Protein AF-A0A1B1TAD5-F1 (afdb_monomer_lite)

Sequence (100 aa):
MPHQKRNHNGRRRVKSNDKLQARKPVRPVTLSCGCLPENVPRRNAVIAESISKSVPSYEWCNITGAWIPGISKNIKMKFGRCMHHFNRDNLISDKEKAEA

Foldseek 3Di:
DDDDDDDPDPPDDDDPPPPPPCPPPPPQPQQPLRDRPVCLVVVVVVLVVVQVPDDFDWDQDPVVRDTDTHGDPVSCVVCVSSCVSVDCPVVVVVVVVVVD

Structure (mmCIF, N/CA/C/O backbone):
data_AF-A0A1B1TAD5-F1
#
_entry.id   AF-A0A1B1TAD5-F1
#
loop_
_atom_site.group_PDB
_atom_site.id
_atom_site.type_symbol
_atom_site.label_atom_id
_atom_site.label_alt_id
_atom_site.label_comp_id
_atom_site.label_asym_id
_atom_site.label_entity_id
_atom_site.label_seq_id
_atom_site.pdbx_PDB_ins_code
_atom_site.Cartn_x
_atom_site.Cartn_y
_atom_site.Cartn_z
_atom_site.occupancy
_atom_site.B_iso_or_equiv
_atom_site.auth_seq_id
_atom_site.auth_comp_id
_atom_site.auth_asym_id
_atom_site.auth_atom_id
_atom_site.pdbx_PDB_model_num
ATOM 1 N N . MET A 1 1 ? 48.730 49.628 -17.958 1.00 43.16 1 MET A N 1
ATOM 2 C CA . MET A 1 1 ? 48.315 48.431 -17.192 1.00 43.16 1 MET A CA 1
ATOM 3 C C . MET A 1 1 ? 46.938 47.986 -17.681 1.00 43.16 1 MET A C 1
ATOM 5 O O . MET A 1 1 ? 45.957 48.614 -17.302 1.00 43.16 1 MET A O 1
ATOM 9 N N . PRO A 1 2 ? 46.829 47.000 -18.587 1.00 46.12 2 PRO A N 1
ATOM 10 C CA . PRO A 1 2 ? 45.532 46.572 -19.099 1.00 46.12 2 PRO A CA 1
ATOM 11 C C . PRO A 1 2 ? 44.876 45.589 -18.119 1.00 46.12 2 PRO A C 1
ATOM 13 O O . PRO A 1 2 ? 45.393 44.507 -17.851 1.00 46.12 2 PRO A O 1
ATOM 16 N N . HIS A 1 3 ? 43.729 45.982 -17.570 1.00 52.41 3 HIS A N 1
ATOM 17 C CA . HIS A 1 3 ? 42.927 45.164 -16.665 1.00 52.41 3 HIS A CA 1
ATOM 18 C C . HIS A 1 3 ? 42.238 44.043 -17.465 1.00 52.41 3 HIS A C 1
ATOM 20 O O . HIS A 1 3 ? 41.261 44.285 -18.176 1.00 52.41 3 HIS A O 1
ATOM 26 N N . GLN A 1 4 ? 42.737 42.806 -17.385 1.00 55.06 4 GLN A N 1
ATOM 27 C CA . GLN A 1 4 ? 42.081 41.657 -18.017 1.00 55.06 4 GLN A CA 1
ATOM 28 C C . GLN A 1 4 ? 40.749 41.355 -17.313 1.00 55.06 4 GLN A C 1
ATOM 30 O O . GLN A 1 4 ? 40.715 40.954 -16.150 1.00 55.06 4 GLN A O 1
ATOM 35 N N . LYS A 1 5 ? 39.630 41.525 -18.028 1.00 60.88 5 LYS A N 1
ATOM 36 C CA . LYS A 1 5 ? 38.332 40.982 -17.609 1.00 60.88 5 LYS A CA 1
ATOM 37 C C . LYS A 1 5 ? 38.360 39.463 -17.777 1.00 60.88 5 LYS A C 1
ATOM 39 O O . LYS A 1 5 ? 38.530 38.966 -18.888 1.00 60.88 5 LYS A O 1
ATOM 44 N N . ARG A 1 6 ? 38.143 38.727 -16.684 1.00 61.72 6 ARG A N 1
ATOM 45 C CA . ARG A 1 6 ? 37.841 37.294 -16.747 1.00 61.72 6 ARG A CA 1
ATOM 46 C C . ARG A 1 6 ? 36.471 37.097 -17.393 1.00 61.72 6 ARG A C 1
ATOM 48 O O . ARG A 1 6 ? 35.465 37.666 -16.980 1.00 61.72 6 ARG A O 1
ATOM 55 N N . ASN A 1 7 ? 36.460 36.270 -18.418 1.00 53.03 7 ASN A N 1
ATOM 56 C CA . ASN A 1 7 ? 35.298 35.738 -19.102 1.00 53.03 7 ASN A CA 1
ATOM 57 C C . ASN A 1 7 ? 34.515 34.802 -18.165 1.00 53.03 7 ASN A C 1
ATOM 59 O O . ASN A 1 7 ? 34.779 33.605 -18.080 1.00 53.03 7 ASN A O 1
ATOM 63 N N . HIS A 1 8 ? 33.503 35.349 -17.489 1.00 56.25 8 HIS A N 1
ATOM 64 C CA . HIS A 1 8 ? 32.408 34.561 -16.927 1.00 56.25 8 HIS A CA 1
ATOM 65 C C . HIS A 1 8 ? 31.575 33.988 -18.075 1.00 56.25 8 HIS A C 1
ATOM 67 O O . HIS A 1 8 ? 30.674 34.645 -18.583 1.00 56.25 8 HIS A O 1
ATOM 73 N N . ASN A 1 9 ? 31.962 32.803 -18.548 1.00 52.38 9 ASN A N 1
ATOM 74 C CA . ASN A 1 9 ? 31.087 31.730 -19.027 1.00 52.38 9 ASN A CA 1
ATOM 75 C C . ASN A 1 9 ? 31.957 30.665 -19.695 1.00 52.38 9 ASN A C 1
ATOM 77 O O . ASN A 1 9 ? 32.330 30.779 -20.863 1.00 52.38 9 ASN A O 1
ATOM 81 N N . GLY A 1 10 ? 32.240 29.589 -18.958 1.00 52.84 10 GLY A N 1
ATOM 82 C CA . GLY A 1 10 ? 32.840 28.356 -19.473 1.00 52.84 10 GLY A CA 1
ATOM 83 C C . GLY A 1 10 ? 31.892 27.573 -20.388 1.00 52.84 10 GLY A C 1
ATOM 84 O O . GLY A 1 10 ? 31.686 26.378 -20.198 1.00 52.84 10 GLY A O 1
ATOM 85 N N . ARG A 1 11 ? 31.290 28.231 -21.385 1.00 51.06 11 ARG A N 1
ATOM 86 C CA . ARG A 1 11 ? 30.487 27.574 -22.417 1.00 51.06 11 ARG A CA 1
ATOM 87 C C . ARG A 1 11 ? 31.449 27.092 -23.498 1.00 51.06 11 ARG A C 1
ATOM 89 O O . ARG A 1 11 ? 31.913 27.879 -24.319 1.00 51.06 11 ARG A O 1
ATOM 96 N N . ARG A 1 12 ? 31.799 25.801 -23.440 1.00 52.72 12 ARG A N 1
ATOM 97 C CA . ARG A 1 12 ? 32.588 25.086 -24.459 1.00 52.72 12 ARG A CA 1
ATOM 98 C C . ARG A 1 12 ? 32.192 25.559 -25.866 1.00 52.72 12 ARG A C 1
ATOM 100 O O . ARG A 1 12 ? 31.022 25.466 -26.237 1.00 52.72 12 ARG A O 1
ATOM 107 N N . ARG A 1 13 ? 33.160 26.059 -26.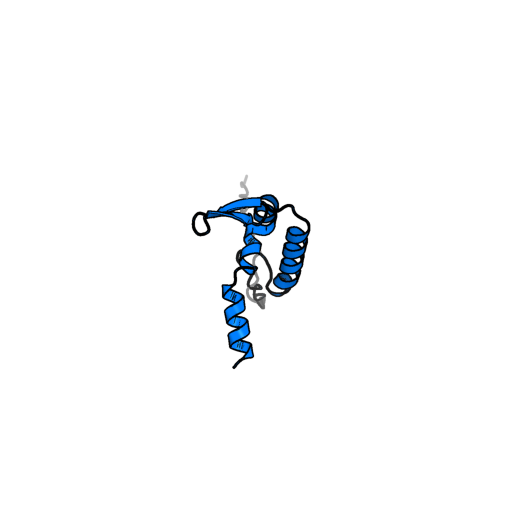643 1.00 53.69 13 ARG A N 1
ATOM 108 C CA . ARG A 1 13 ? 32.986 26.339 -28.075 1.00 53.69 13 ARG A CA 1
ATOM 109 C C . ARG A 1 13 ? 32.888 25.001 -28.807 1.00 53.69 13 ARG A C 1
ATOM 111 O O . ARG A 1 13 ? 33.895 24.317 -28.958 1.00 53.69 13 ARG A O 1
ATOM 118 N N . VAL A 1 14 ? 31.690 24.622 -29.236 1.00 50.28 14 VAL A N 1
ATOM 119 C CA . VAL A 1 14 ? 31.497 23.502 -30.167 1.00 50.28 14 VAL A CA 1
ATOM 120 C C . VAL A 1 14 ? 31.968 23.977 -31.547 1.00 50.28 14 VAL A C 1
ATOM 122 O O . VAL A 1 14 ? 31.530 25.028 -32.015 1.00 50.28 14 VAL A O 1
ATOM 125 N N . LYS A 1 15 ? 32.916 23.265 -32.170 1.00 54.56 15 LYS A N 1
ATOM 126 C CA . LYS A 1 15 ? 33.411 23.572 -33.525 1.00 54.56 15 LYS A CA 1
ATOM 127 C C . LYS A 1 15 ? 32.313 23.280 -34.554 1.00 54.56 15 LYS A C 1
ATOM 129 O O . LYS A 1 15 ? 31.604 22.289 -34.434 1.00 54.56 15 LYS A O 1
ATOM 134 N N . SER A 1 16 ? 32.243 24.097 -35.607 1.00 49.28 16 SER A N 1
ATOM 135 C CA . SER A 1 16 ? 31.226 24.076 -36.680 1.00 49.28 16 SER A CA 1
ATOM 136 C C . SER A 1 16 ? 31.155 22.790 -37.533 1.00 49.28 16 SER A C 1
ATOM 138 O O . SER A 1 16 ? 30.459 22.778 -38.540 1.00 49.28 16 SER A O 1
ATOM 140 N N . ASN A 1 17 ? 31.859 21.719 -37.162 1.00 51.38 17 ASN A N 1
ATOM 141 C CA . ASN A 1 17 ? 31.834 20.426 -37.856 1.00 51.38 17 ASN A CA 1
ATOM 142 C C . ASN A 1 17 ? 31.738 19.226 -36.905 1.00 51.38 17 ASN A C 1
ATOM 144 O O . ASN A 1 17 ? 31.886 18.081 -37.331 1.00 51.38 17 ASN A O 1
ATOM 148 N N . ASP A 1 18 ? 31.488 19.472 -35.619 1.00 46.72 18 ASP A N 1
ATOM 149 C CA . ASP A 1 18 ? 31.242 18.397 -34.673 1.00 46.72 18 ASP A CA 1
ATOM 150 C C . ASP A 1 18 ? 29.833 17.858 -34.945 1.00 46.72 18 ASP A C 1
ATOM 152 O O . ASP A 1 18 ? 28.828 18.493 -34.610 1.00 46.72 18 ASP A O 1
ATOM 156 N N . LYS A 1 19 ? 29.746 16.715 -35.638 1.00 53.03 19 LYS A N 1
ATOM 157 C CA . LYS A 1 19 ? 28.494 15.975 -35.818 1.00 53.03 19 LYS A CA 1
ATOM 158 C C . LYS A 1 19 ? 28.066 15.466 -34.445 1.00 53.03 19 LYS A C 1
ATOM 160 O O . LYS A 1 19 ? 28.295 14.309 -34.101 1.00 53.03 19 LYS A O 1
ATOM 165 N N . LEU A 1 20 ? 27.434 16.338 -33.661 1.00 52.16 20 LEU A N 1
ATOM 166 C CA . LEU A 1 20 ? 26.686 15.975 -32.470 1.00 52.16 20 LEU A CA 1
ATOM 167 C C . LEU A 1 20 ? 25.544 15.070 -32.931 1.00 52.16 20 LEU A C 1
ATOM 169 O O . LEU A 1 20 ? 24.442 15.530 -33.227 1.00 52.16 20 LEU A O 1
ATOM 173 N N . GLN A 1 21 ? 25.810 13.766 -33.016 1.00 53.16 21 GLN A N 1
ATOM 174 C CA . GLN A 1 21 ? 24.762 12.763 -33.052 1.00 53.16 21 GLN A CA 1
ATOM 175 C C . GLN A 1 21 ? 24.050 12.819 -31.703 1.00 53.16 21 GLN A C 1
ATOM 177 O O . GLN A 1 21 ? 24.335 12.059 -30.782 1.00 53.16 21 GLN A O 1
ATOM 182 N N . ALA A 1 22 ? 23.116 13.755 -31.573 1.00 51.91 22 ALA A N 1
ATOM 183 C CA . ALA A 1 22 ? 22.163 13.771 -30.488 1.00 51.91 22 ALA A CA 1
ATOM 184 C C . ALA A 1 22 ? 21.155 12.643 -30.733 1.00 51.91 22 ALA A C 1
ATOM 186 O O . ALA A 1 22 ? 19.996 12.884 -31.064 1.00 51.91 22 ALA A O 1
ATOM 187 N N . ARG A 1 23 ? 21.580 11.389 -30.534 1.00 55.84 23 ARG A N 1
ATOM 188 C CA . ARG A 1 23 ? 20.637 10.355 -30.115 1.00 55.84 23 ARG A CA 1
ATOM 189 C C . ARG A 1 23 ? 20.224 10.754 -28.708 1.00 55.84 23 ARG A C 1
ATOM 191 O O . ARG A 1 23 ? 20.884 10.404 -27.736 1.00 55.84 23 ARG A O 1
ATOM 198 N N . LYS A 1 24 ? 19.192 11.597 -28.609 1.00 52.31 24 LYS A N 1
ATOM 199 C CA . LYS A 1 24 ? 18.530 11.869 -27.335 1.00 52.31 24 LYS A CA 1
ATOM 200 C C . LYS A 1 24 ? 18.203 10.488 -26.756 1.00 52.31 24 LYS A C 1
ATOM 202 O O . LYS A 1 24 ? 17.479 9.755 -27.432 1.00 52.31 24 LYS A O 1
ATOM 207 N N . PRO A 1 25 ? 18.733 10.086 -25.586 1.00 50.12 25 PRO A N 1
ATOM 208 C CA . PRO A 1 25 ? 18.198 8.905 -24.941 1.00 50.12 25 PRO A CA 1
ATOM 209 C C . PRO A 1 25 ? 16.717 9.206 -24.740 1.00 50.12 25 PRO A C 1
ATOM 211 O O . PRO A 1 25 ? 16.372 10.252 -24.178 1.00 50.12 25 PRO A O 1
ATOM 214 N N . VAL A 1 26 ? 15.856 8.353 -25.298 1.00 57.97 26 VAL A N 1
ATOM 215 C CA . VAL A 1 26 ? 14.428 8.352 -24.990 1.00 57.97 26 VAL A CA 1
ATOM 216 C C . VAL A 1 26 ? 14.385 8.260 -23.476 1.00 57.97 26 VAL A C 1
ATOM 218 O O . VAL A 1 26 ? 14.753 7.232 -22.912 1.00 57.97 26 VAL A O 1
ATOM 221 N N . ARG A 1 27 ? 14.113 9.386 -22.805 1.00 53.88 27 ARG A N 1
ATOM 222 C CA . ARG A 1 27 ? 14.072 9.398 -21.347 1.00 53.88 27 ARG A CA 1
ATOM 223 C C . ARG A 1 27 ? 13.013 8.367 -20.992 1.00 53.88 27 ARG A C 1
ATOM 225 O O . ARG A 1 27 ? 11.897 8.508 -21.502 1.00 53.88 27 ARG A O 1
ATOM 232 N N . PRO A 1 28 ? 13.343 7.328 -20.209 1.00 54.72 28 PRO A N 1
ATOM 233 C CA . PRO A 1 28 ? 12.318 6.397 -19.796 1.00 54.72 28 PRO A CA 1
ATOM 234 C C . PRO A 1 28 ? 11.240 7.231 -19.121 1.00 54.72 28 PRO A C 1
ATOM 236 O O . PRO A 1 28 ? 11.561 8.148 -18.359 1.00 54.72 28 PRO A O 1
ATOM 239 N N . VAL A 1 29 ? 9.985 6.984 -19.483 1.00 56.34 29 VAL A N 1
ATOM 240 C CA . VAL A 1 29 ? 8.848 7.694 -18.907 1.00 56.34 29 VAL A CA 1
ATOM 241 C C . VAL A 1 29 ? 8.852 7.376 -17.416 1.00 56.34 29 VAL A C 1
ATOM 243 O O . VAL A 1 29 ? 8.379 6.333 -16.977 1.00 56.34 29 VAL A O 1
ATOM 246 N N . THR A 1 30 ? 9.495 8.236 -16.631 1.00 54.56 30 THR A N 1
ATOM 247 C CA . THR A 1 30 ? 9.502 8.133 -15.182 1.00 54.56 30 THR A CA 1
ATOM 248 C C . THR A 1 30 ? 8.101 8.489 -14.734 1.00 54.56 30 THR A C 1
ATOM 250 O O . THR A 1 30 ? 7.638 9.603 -14.988 1.00 54.56 30 THR A O 1
ATOM 253 N N . LEU A 1 31 ? 7.424 7.547 -14.083 1.00 58.22 31 LEU A N 1
ATOM 254 C CA . LEU A 1 31 ? 6.118 7.794 -13.481 1.00 58.22 31 LEU A CA 1
ATOM 255 C C . LEU A 1 31 ? 6.255 8.911 -12.432 1.00 58.22 31 LEU A C 1
ATOM 257 O O . LEU A 1 31 ? 7.354 9.169 -11.940 1.00 58.22 31 LEU A O 1
ATOM 261 N N . SER A 1 32 ? 5.163 9.583 -12.062 1.00 63.88 32 SER A N 1
ATOM 262 C CA . SER A 1 32 ? 5.167 10.741 -11.139 1.00 63.88 32 SER A CA 1
ATOM 263 C C . SER A 1 32 ? 5.855 10.480 -9.782 1.00 63.88 32 SER A C 1
ATOM 265 O O . SER A 1 32 ? 6.297 11.399 -9.092 1.00 63.88 32 SER A O 1
ATOM 267 N N . CYS A 1 33 ? 6.003 9.211 -9.406 1.00 75.19 33 CYS A N 1
ATOM 268 C CA . CYS A 1 33 ? 6.720 8.731 -8.228 1.00 75.19 33 CYS A CA 1
ATOM 269 C C . CYS A 1 33 ? 8.236 8.500 -8.426 1.00 75.19 33 CYS A C 1
ATOM 271 O O . CYS A 1 33 ? 8.915 8.124 -7.471 1.00 75.19 33 CYS A O 1
ATOM 273 N N . GLY A 1 34 ? 8.767 8.686 -9.637 1.00 70.56 34 GLY A N 1
ATOM 274 C CA . GLY A 1 34 ? 10.147 8.379 -10.024 1.00 70.56 34 GLY A CA 1
ATOM 275 C C . GLY A 1 34 ? 10.414 6.900 -10.330 1.00 70.56 34 GLY A C 1
ATOM 276 O O . GLY A 1 34 ? 11.563 6.528 -10.556 1.00 70.56 34 GLY A O 1
ATOM 277 N N . CYS A 1 35 ? 9.389 6.040 -10.331 1.00 78.12 35 CYS A N 1
ATOM 278 C CA . CYS A 1 35 ? 9.547 4.641 -10.727 1.00 78.12 35 CYS A CA 1
ATOM 279 C C . CYS A 1 35 ? 9.665 4.516 -12.247 1.00 78.12 35 CYS A C 1
ATOM 281 O O . CYS A 1 35 ? 8.917 5.146 -12.998 1.00 78.12 35 CYS A O 1
ATOM 283 N N . LEU A 1 36 ? 10.584 3.656 -12.681 1.00 78.44 36 LEU A N 1
ATOM 284 C CA . LEU A 1 36 ? 10.581 3.115 -14.036 1.00 78.44 36 LEU A CA 1
ATOM 285 C C . LEU A 1 36 ? 9.483 2.043 -14.131 1.00 78.44 36 LEU A C 1
ATOM 287 O O . LEU A 1 36 ? 9.327 1.298 -13.157 1.00 78.44 36 LEU A O 1
ATOM 291 N N . PRO A 1 37 ? 8.765 1.920 -15.262 1.00 77.38 37 PRO A N 1
ATOM 292 C CA . PRO A 1 37 ? 7.708 0.918 -15.440 1.00 77.38 37 PRO A CA 1
ATOM 293 C C . PRO A 1 37 ? 8.159 -0.510 -15.099 1.00 77.38 37 PRO A C 1
ATOM 295 O O . PRO A 1 37 ? 7.476 -1.218 -14.368 1.00 77.38 37 PRO A O 1
ATOM 298 N N . GLU A 1 38 ? 9.371 -0.882 -15.516 1.00 78.56 38 GLU A N 1
ATOM 299 C CA . GLU A 1 38 ? 9.994 -2.191 -15.253 1.00 78.56 38 GLU A CA 1
ATOM 300 C C . GLU A 1 38 ? 10.132 -2.514 -13.754 1.00 78.56 38 GLU A C 1
ATOM 302 O O . GLU A 1 38 ? 10.085 -3.670 -13.343 1.00 78.56 38 GLU A O 1
ATOM 307 N N . ASN A 1 39 ? 10.270 -1.488 -12.910 1.00 81.81 39 ASN A N 1
ATOM 308 C CA . ASN A 1 39 ? 10.474 -1.644 -11.471 1.00 81.81 39 ASN A CA 1
ATOM 309 C C . ASN A 1 39 ? 9.166 -1.628 -10.669 1.00 81.81 39 ASN A C 1
ATOM 311 O O . ASN A 1 39 ? 9.192 -1.923 -9.470 1.00 81.81 39 ASN A O 1
ATOM 315 N N . VAL A 1 40 ? 8.032 -1.283 -11.290 1.00 82.75 40 VAL A N 1
ATOM 316 C CA . VAL A 1 40 ? 6.728 -1.199 -10.613 1.00 82.75 40 VAL 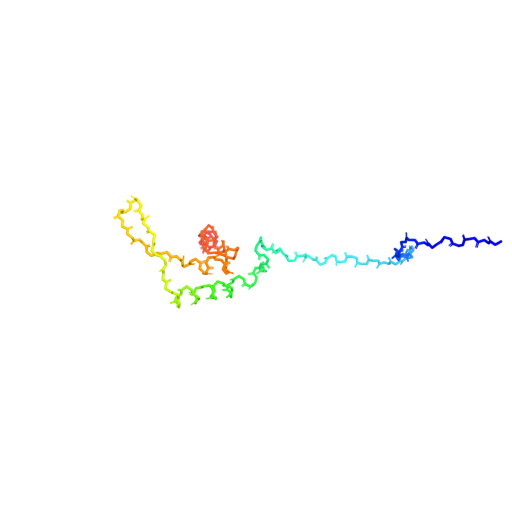A CA 1
ATOM 317 C C . VAL A 1 40 ? 6.313 -2.540 -9.998 1.00 82.75 40 VAL A C 1
ATOM 319 O O . VAL A 1 40 ? 5.987 -2.533 -8.810 1.00 82.75 40 VAL A O 1
ATOM 322 N N . PRO A 1 41 ? 6.403 -3.698 -10.689 1.00 85.12 41 PRO A N 1
ATOM 323 C CA . PRO A 1 41 ? 6.016 -4.983 -10.099 1.00 85.12 41 PRO A CA 1
ATOM 324 C C . PRO A 1 41 ? 6.828 -5.324 -8.845 1.00 85.12 41 PRO A C 1
ATOM 326 O O . PRO A 1 41 ? 6.272 -5.680 -7.806 1.00 85.12 41 PRO A O 1
ATOM 329 N N . ARG A 1 42 ? 8.152 -5.123 -8.900 1.00 85.62 42 ARG A N 1
ATOM 330 C CA . ARG A 1 42 ? 9.040 -5.340 -7.751 1.00 85.62 42 ARG A CA 1
ATOM 331 C C . ARG A 1 42 ? 8.700 -4.401 -6.597 1.00 85.62 42 ARG A C 1
ATOM 333 O O . ARG A 1 42 ? 8.681 -4.820 -5.442 1.00 85.62 42 ARG A O 1
ATOM 340 N N . ARG A 1 43 ? 8.427 -3.128 -6.890 1.00 85.88 43 ARG A N 1
ATOM 341 C CA . ARG A 1 43 ? 8.053 -2.143 -5.869 1.00 85.88 43 ARG A CA 1
ATOM 342 C C . ARG A 1 43 ? 6.712 -2.491 -5.233 1.00 85.88 43 ARG A C 1
ATOM 344 O O . ARG A 1 43 ? 6.580 -2.362 -4.020 1.00 85.88 43 ARG A O 1
ATOM 351 N N . ASN A 1 44 ? 5.769 -2.993 -6.026 1.00 87.06 44 ASN A N 1
ATOM 352 C CA . ASN A 1 44 ? 4.478 -3.453 -5.539 1.00 87.06 44 ASN A CA 1
ATOM 353 C C . ASN A 1 44 ? 4.624 -4.649 -4.597 1.00 87.06 44 ASN A C 1
ATOM 355 O O . ASN A 1 44 ? 4.042 -4.631 -3.516 1.00 87.06 44 ASN A O 1
ATOM 359 N N . ALA A 1 45 ? 5.471 -5.624 -4.936 1.00 88.44 45 ALA A N 1
ATOM 360 C CA . ALA A 1 45 ? 5.767 -6.748 -4.049 1.00 88.44 45 ALA A CA 1
ATOM 361 C C . ALA A 1 45 ? 6.311 -6.282 -2.684 1.00 88.44 45 ALA A C 1
ATOM 363 O O . ALA A 1 45 ? 5.828 -6.716 -1.642 1.00 88.44 45 ALA A O 1
ATOM 364 N N . VAL A 1 46 ? 7.246 -5.323 -2.675 1.00 90.19 46 VAL A N 1
ATOM 365 C CA . VAL A 1 46 ? 7.815 -4.760 -1.433 1.00 90.19 46 VAL A CA 1
ATOM 366 C C . VAL A 1 46 ? 6.771 -4.003 -0.604 1.00 90.19 46 VAL A C 1
ATOM 368 O O . VAL A 1 46 ? 6.787 -4.064 0.629 1.00 90.19 46 VAL A O 1
ATOM 371 N N . ILE A 1 47 ? 5.866 -3.268 -1.256 1.00 89.25 47 ILE A N 1
ATOM 372 C CA . ILE A 1 47 ? 4.764 -2.576 -0.576 1.00 89.25 47 ILE A CA 1
ATOM 373 C C . ILE A 1 47 ? 3.819 -3.602 0.055 1.00 89.25 47 ILE A C 1
ATOM 375 O O . ILE A 1 47 ? 3.503 -3.469 1.235 1.00 89.25 47 ILE A O 1
ATOM 379 N N . ALA A 1 48 ? 3.418 -4.635 -0.692 1.00 89.81 48 ALA A N 1
ATOM 380 C CA . ALA A 1 48 ? 2.540 -5.694 -0.201 1.00 89.81 48 ALA A CA 1
ATOM 381 C C . ALA A 1 48 ? 3.152 -6.430 1.002 1.00 89.81 48 ALA A C 1
ATOM 383 O O . ALA A 1 48 ? 2.493 -6.575 2.028 1.00 89.81 48 ALA A O 1
ATOM 384 N N . GLU A 1 49 ? 4.433 -6.798 0.920 1.00 92.38 49 GLU A N 1
ATOM 385 C CA . GLU A 1 49 ? 5.171 -7.425 2.023 1.00 92.38 49 GLU A CA 1
ATOM 386 C C . GLU A 1 49 ? 5.274 -6.503 3.250 1.00 92.38 49 GLU A C 1
ATOM 388 O O . GLU A 1 49 ? 5.173 -6.940 4.398 1.00 92.38 49 GLU A O 1
ATOM 393 N N . SER A 1 50 ? 5.462 -5.200 3.029 1.00 90.12 50 SER A N 1
ATOM 394 C CA . SER A 1 50 ? 5.487 -4.231 4.127 1.00 90.12 50 SER A CA 1
ATOM 395 C C . SER A 1 50 ? 4.120 -4.131 4.806 1.00 90.12 50 SER A C 1
ATOM 397 O O . SER A 1 50 ? 4.062 -4.066 6.031 1.00 90.12 50 SER A O 1
ATOM 399 N N . ILE A 1 51 ? 3.031 -4.140 4.027 1.00 89.69 51 ILE A N 1
ATOM 400 C CA . ILE A 1 51 ? 1.656 -4.108 4.541 1.00 89.69 51 ILE A CA 1
ATOM 401 C C . ILE A 1 51 ? 1.372 -5.361 5.364 1.00 89.69 51 ILE A C 1
ATOM 403 O O . ILE A 1 51 ? 0.916 -5.226 6.498 1.00 89.69 51 ILE A O 1
ATOM 407 N N . SER A 1 52 ? 1.708 -6.548 4.850 1.00 89.75 52 SER A N 1
ATOM 408 C CA . SER A 1 52 ? 1.433 -7.821 5.527 1.00 89.75 52 SER A CA 1
ATOM 409 C C . SER A 1 52 ? 2.161 -7.970 6.864 1.00 89.75 52 SER A C 1
ATOM 411 O O . SER A 1 52 ? 1.674 -8.662 7.750 1.00 89.75 52 SER A O 1
ATOM 413 N N . LYS A 1 53 ? 3.323 -7.326 7.025 1.00 92.38 53 LYS A N 1
ATOM 414 C CA . LYS A 1 53 ? 4.096 -7.328 8.280 1.00 92.38 53 LYS A CA 1
ATOM 415 C C . LYS A 1 53 ? 3.693 -6.218 9.251 1.00 92.38 53 LYS A C 1
ATOM 417 O O . LYS A 1 53 ? 4.173 -6.197 10.381 1.00 92.38 53 LYS A O 1
ATOM 422 N N . SER A 1 54 ? 2.878 -5.259 8.819 1.00 91.56 54 SER A N 1
ATOM 423 C CA . SER A 1 54 ? 2.523 -4.102 9.639 1.00 91.56 54 SER A CA 1
ATOM 424 C C . SER A 1 54 ? 1.217 -4.294 10.392 1.00 91.56 54 SER A C 1
ATOM 426 O O . SER A 1 54 ? 0.290 -4.932 9.903 1.00 91.56 54 SER A O 1
ATOM 428 N N . VAL A 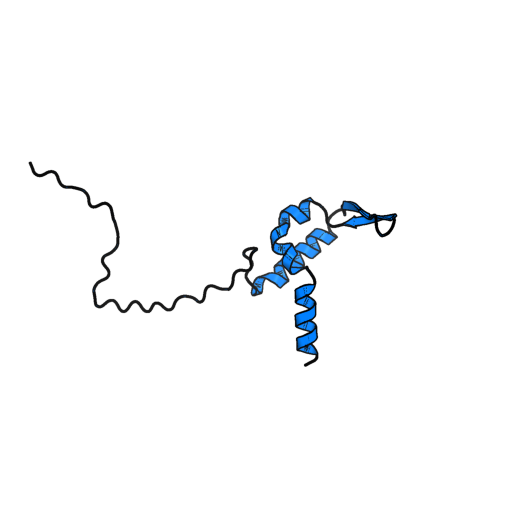1 55 ? 1.123 -3.660 11.561 1.00 90.88 55 VAL A N 1
ATOM 429 C CA . VAL A 1 55 ? -0.145 -3.540 12.283 1.00 90.88 55 VAL A CA 1
ATOM 430 C C . VAL A 1 55 ? -1.057 -2.570 11.513 1.00 90.88 55 VAL A C 1
ATOM 432 O O . VAL A 1 55 ? -0.616 -1.454 11.207 1.00 90.88 55 VAL A O 1
ATOM 435 N N . PRO A 1 56 ? -2.302 -2.960 11.179 1.00 91.06 56 PRO A N 1
ATOM 436 C CA . PRO A 1 56 ? -3.224 -2.095 10.454 1.00 91.06 56 PRO A CA 1
ATOM 437 C C . PRO A 1 56 ? -3.634 -0.888 11.304 1.00 91.06 56 PRO A C 1
ATOM 439 O O . PRO A 1 56 ? -3.717 -0.963 12.530 1.00 91.06 56 PRO A O 1
ATOM 442 N N . SER A 1 57 ? -3.917 0.237 10.648 1.00 91.75 57 SER A N 1
ATOM 443 C CA . SER A 1 57 ? -4.547 1.383 11.311 1.00 91.75 57 SER A CA 1
ATOM 444 C C . SER A 1 57 ? -6.057 1.251 11.213 1.00 91.75 57 SER A C 1
ATOM 446 O O . SER A 1 57 ? -6.558 1.076 10.111 1.00 91.75 57 SER A O 1
ATOM 448 N N . TYR A 1 58 ? -6.787 1.386 12.312 1.00 93.12 58 TYR A N 1
ATOM 449 C CA . TYR A 1 58 ? -8.247 1.358 12.266 1.00 93.12 58 TYR A CA 1
ATOM 450 C C . TYR A 1 58 ? -8.804 2.758 12.021 1.00 93.12 58 TYR A C 1
ATOM 452 O O . TYR A 1 58 ? -8.424 3.716 12.694 1.00 93.12 58 TYR A O 1
ATOM 460 N N . GLU A 1 59 ? -9.695 2.869 11.041 1.00 91.38 59 GLU A N 1
ATOM 461 C CA . GLU A 1 59 ? -10.411 4.100 10.710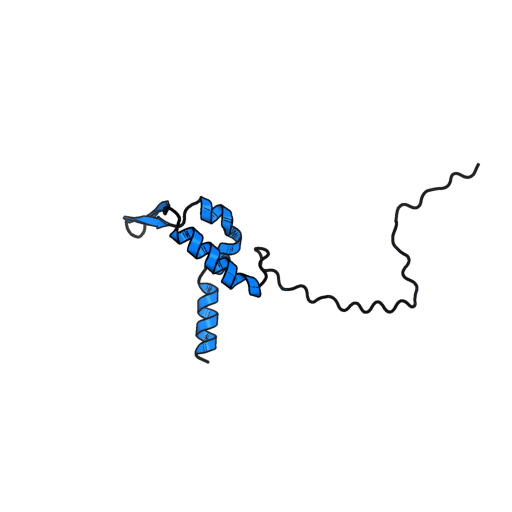 1.00 91.38 59 GLU A CA 1
ATOM 462 C C . GLU A 1 59 ? -11.918 3.821 10.811 1.00 91.38 59 GLU A C 1
ATOM 464 O O . GLU A 1 59 ? -12.395 2.755 10.411 1.00 91.38 59 GLU A O 1
ATOM 469 N N . TRP A 1 60 ? -12.669 4.750 11.407 1.00 92.00 60 TRP A N 1
ATOM 470 C CA . TRP A 1 60 ? -14.120 4.621 11.509 1.00 92.00 60 TRP A CA 1
ATOM 471 C C . TRP A 1 60 ? -14.753 4.907 10.149 1.00 92.00 60 TRP A C 1
ATOM 473 O O . TRP A 1 60 ? -14.566 5.985 9.581 1.00 92.00 60 TRP A O 1
ATOM 483 N N . CYS A 1 61 ? -15.506 3.946 9.621 1.00 94.06 61 CYS A N 1
ATOM 484 C CA . CYS A 1 61 ? -16.220 4.097 8.365 1.00 94.06 61 CYS A CA 1
ATOM 485 C C . CYS A 1 61 ? -17.679 4.471 8.629 1.00 94.06 61 CYS A C 1
ATOM 487 O O . CYS A 1 61 ? -18.456 3.658 9.127 1.00 94.06 61 CYS A O 1
ATOM 489 N N . ASN A 1 62 ? -18.071 5.685 8.230 1.00 93.31 62 ASN A N 1
ATOM 490 C CA . ASN A 1 62 ? -19.449 6.169 8.377 1.00 93.31 62 ASN A CA 1
ATOM 491 C C . ASN A 1 62 ? -20.455 5.410 7.498 1.00 93.31 62 ASN A C 1
ATOM 493 O O . ASN A 1 62 ? -21.631 5.366 7.833 1.00 93.31 62 ASN A O 1
ATOM 497 N N . ILE A 1 63 ? -20.004 4.811 6.389 1.00 92.69 63 ILE A N 1
ATOM 498 C CA . ILE A 1 63 ? -20.877 4.077 5.456 1.00 92.69 63 ILE A CA 1
ATOM 499 C C . ILE A 1 63 ? -21.305 2.738 6.063 1.00 92.69 63 ILE A C 1
ATOM 501 O O . ILE A 1 63 ? -22.463 2.353 5.960 1.00 92.69 63 ILE A O 1
ATOM 505 N N . THR A 1 64 ? -20.374 2.026 6.701 1.00 90.81 64 THR A N 1
ATOM 506 C CA . THR A 1 64 ? -20.636 0.708 7.298 1.00 90.81 64 THR A CA 1
ATOM 507 C C . THR A 1 64 ? -20.917 0.776 8.798 1.00 90.81 64 THR A C 1
ATOM 509 O O . THR A 1 64 ? -21.273 -0.240 9.383 1.00 90.81 64 THR A O 1
ATOM 512 N N . GLY A 1 65 ? -20.715 1.935 9.438 1.00 94.56 65 GLY A N 1
ATOM 513 C CA . GLY A 1 65 ? -20.883 2.122 10.883 1.00 94.56 65 GLY A CA 1
ATOM 514 C C . GLY A 1 65 ? -19.928 1.274 11.728 1.00 94.56 65 GLY A C 1
ATOM 515 O O . GLY A 1 65 ? -20.312 0.807 12.797 1.00 94.56 65 GLY A O 1
ATOM 516 N N . ALA A 1 66 ? -18.711 1.017 11.239 1.00 95.12 66 ALA A N 1
ATOM 517 C CA . ALA A 1 66 ? -17.761 0.109 11.882 1.00 95.12 66 ALA A CA 1
ATOM 518 C C . ALA A 1 66 ? -16.309 0.587 11.742 1.00 95.12 66 ALA A C 1
ATOM 520 O O . ALA A 1 66 ? -15.966 1.326 10.815 1.00 95.12 66 ALA A O 1
ATOM 521 N N . TRP A 1 67 ? -15.441 0.113 12.640 1.00 93.69 67 TRP A N 1
ATOM 522 C CA . TRP A 1 67 ? -13.990 0.261 12.511 1.00 93.69 67 TRP A CA 1
ATOM 523 C C . TRP A 1 67 ? -13.464 -0.679 11.427 1.00 93.69 67 TRP A C 1
ATOM 525 O O . TRP A 1 67 ? -13.575 -1.897 11.554 1.00 93.69 67 TRP A O 1
ATOM 535 N N . ILE A 1 68 ? -12.867 -0.119 10.375 1.00 92.81 68 ILE A N 1
ATOM 536 C CA . ILE A 1 68 ? -12.290 -0.887 9.269 1.00 92.81 68 ILE A CA 1
ATOM 537 C C . ILE A 1 68 ? -10.761 -0.831 9.361 1.00 92.81 68 ILE A C 1
ATOM 539 O O . ILE A 1 68 ? -10.200 0.243 9.610 1.00 92.81 68 ILE A O 1
ATOM 543 N N . PRO A 1 69 ? -10.059 -1.960 9.153 1.00 91.38 69 PRO A N 1
ATOM 544 C CA . PRO A 1 69 ? -8.611 -1.951 9.033 1.00 91.38 69 PRO A CA 1
ATOM 545 C C . PRO A 1 69 ? -8.178 -1.245 7.741 1.00 91.38 69 PRO A C 1
ATOM 547 O O . PRO A 1 69 ? -8.604 -1.575 6.637 1.00 91.38 69 PRO A O 1
ATOM 550 N N . GLY A 1 70 ? -7.279 -0.285 7.889 1.00 89.12 70 GLY A N 1
ATOM 551 C CA . GLY A 1 70 ? -6.626 0.455 6.823 1.00 89.12 70 GLY A CA 1
ATOM 552 C C . GLY A 1 70 ? -5.107 0.287 6.851 1.00 89.12 70 GLY A C 1
ATOM 553 O O . GLY A 1 70 ? -4.515 -0.311 7.755 1.00 89.12 70 GLY A O 1
AT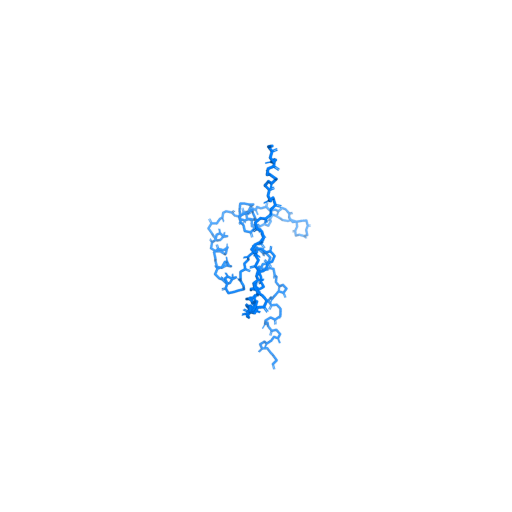OM 554 N N . ILE A 1 71 ? -4.454 0.845 5.834 1.00 88.25 71 ILE A N 1
ATOM 555 C CA . ILE A 1 71 ? -2.994 0.801 5.703 1.00 88.25 71 ILE A CA 1
ATOM 556 C C . ILE A 1 71 ? -2.355 1.748 6.720 1.00 88.25 71 ILE A C 1
ATOM 558 O O . ILE A 1 71 ? -2.698 2.932 6.772 1.00 88.25 71 ILE A O 1
ATOM 562 N N . SER A 1 72 ? -1.373 1.242 7.471 1.00 90.56 72 SER A N 1
ATOM 563 C CA . SER A 1 72 ? -0.680 2.014 8.502 1.00 90.56 72 SER A CA 1
ATOM 564 C C . SER A 1 72 ? -0.071 3.317 7.961 1.00 90.56 72 SER A C 1
ATOM 566 O O . SER A 1 72 ? 0.460 3.381 6.844 1.00 90.56 72 SER A O 1
ATOM 568 N N . LYS A 1 73 ? -0.101 4.379 8.780 1.00 89.12 73 LYS A N 1
ATOM 569 C CA . LYS A 1 73 ? 0.440 5.704 8.416 1.00 89.12 73 LYS A CA 1
ATOM 570 C C . LYS A 1 73 ? 1.915 5.636 8.005 1.00 89.12 73 LYS A C 1
ATOM 572 O O . LYS A 1 73 ? 2.315 6.304 7.058 1.00 89.12 73 LYS A O 1
ATOM 577 N N . ASN A 1 74 ? 2.703 4.783 8.658 1.00 89.25 74 ASN A N 1
ATOM 578 C CA . ASN A 1 74 ? 4.127 4.608 8.359 1.00 89.25 74 ASN A CA 1
ATOM 579 C C . ASN A 1 74 ? 4.356 4.096 6.932 1.00 89.25 74 ASN A C 1
ATOM 581 O O . ASN A 1 74 ? 5.241 4.585 6.230 1.00 89.25 74 ASN A O 1
ATOM 585 N N . ILE A 1 75 ? 3.526 3.159 6.471 1.00 89.94 75 ILE A N 1
ATOM 586 C CA . ILE A 1 75 ? 3.584 2.645 5.099 1.00 89.94 75 ILE A CA 1
ATOM 587 C C . ILE A 1 75 ? 3.105 3.701 4.111 1.00 89.94 75 ILE A C 1
ATOM 589 O O . ILE A 1 75 ? 3.782 3.928 3.107 1.00 89.94 75 ILE A O 1
ATOM 593 N N . LYS A 1 76 ? 1.995 4.390 4.416 1.00 88.06 76 LYS A N 1
ATOM 594 C CA . LYS A 1 76 ? 1.489 5.503 3.597 1.00 88.06 76 LYS A CA 1
ATOM 595 C C . LYS A 1 76 ? 2.564 6.582 3.400 1.00 88.06 76 LYS A C 1
ATOM 597 O O . LYS A 1 76 ? 2.747 7.057 2.287 1.00 88.06 76 LYS A O 1
ATOM 602 N N . MET A 1 77 ? 3.339 6.921 4.432 1.00 87.56 77 MET A N 1
ATOM 603 C CA . MET A 1 77 ? 4.455 7.872 4.316 1.00 87.56 77 MET A CA 1
ATOM 604 C C . MET A 1 77 ? 5.632 7.305 3.514 1.00 87.56 77 MET A C 1
ATOM 606 O O . MET A 1 77 ? 6.142 7.971 2.615 1.00 87.56 77 MET A O 1
ATOM 610 N N . LYS A 1 78 ? 6.044 6.061 3.794 1.00 86.94 78 LYS A N 1
ATOM 611 C CA . LYS A 1 78 ? 7.191 5.415 3.133 1.00 86.94 78 LYS A CA 1
ATOM 612 C C . LYS A 1 78 ? 6.972 5.215 1.632 1.00 86.94 78 LYS A C 1
ATOM 614 O O . LYS A 1 78 ? 7.907 5.362 0.847 1.00 86.94 78 LYS A O 1
ATOM 619 N N . PHE A 1 79 ? 5.751 4.871 1.231 1.00 88.12 79 PHE A N 1
ATOM 620 C CA . PHE A 1 79 ? 5.432 4.487 -0.142 1.00 88.12 79 PHE A CA 1
ATOM 621 C C . PHE A 1 79 ? 4.430 5.409 -0.834 1.00 88.12 79 PHE A C 1
ATOM 623 O O . PHE A 1 79 ? 4.072 5.121 -1.970 1.00 88.12 79 PHE A O 1
ATOM 630 N N . GLY A 1 80 ? 4.006 6.519 -0.224 1.00 83.81 80 GLY A N 1
ATOM 631 C CA . GLY A 1 80 ? 2.840 7.300 -0.662 1.00 83.81 80 GLY A CA 1
ATOM 632 C C . GLY A 1 80 ? 2.777 7.599 -2.159 1.00 83.81 80 GLY A C 1
ATOM 633 O O . GLY A 1 80 ? 1.770 7.326 -2.805 1.00 83.81 80 GLY A O 1
ATOM 634 N N . ARG A 1 81 ? 3.878 8.059 -2.768 1.00 83.12 81 ARG A N 1
ATOM 635 C CA . ARG A 1 81 ? 3.913 8.296 -4.224 1.00 83.12 81 ARG A CA 1
ATOM 636 C C . ARG A 1 81 ? 3.772 7.007 -5.040 1.00 83.12 81 ARG A C 1
ATOM 638 O O . ARG A 1 81 ? 3.093 7.009 -6.056 1.00 83.12 81 ARG A O 1
ATOM 645 N N . CYS A 1 82 ? 4.384 5.916 -4.591 1.00 85.50 82 CYS A N 1
ATOM 646 C CA . CYS A 1 82 ? 4.350 4.615 -5.265 1.00 85.50 82 CYS A CA 1
ATOM 647 C C . CYS A 1 82 ? 3.024 3.866 -5.056 1.00 85.50 82 CYS A C 1
ATOM 649 O O . CYS A 1 82 ? 2.685 3.011 -5.864 1.00 85.50 82 CYS A O 1
ATOM 651 N N . MET A 1 83 ? 2.250 4.192 -4.016 1.00 81.38 83 MET A N 1
ATOM 652 C CA . MET A 1 83 ? 0.942 3.569 -3.772 1.00 81.38 83 MET A CA 1
ATOM 653 C C . MET A 1 83 ? -0.084 3.873 -4.872 1.00 81.38 83 MET A C 1
ATOM 655 O O . MET A 1 83 ? -1.038 3.122 -5.029 1.00 81.38 83 MET A O 1
ATOM 659 N N . HIS A 1 84 ? 0.142 4.897 -5.699 1.00 78.44 84 HIS A N 1
ATOM 660 C CA . HIS A 1 84 ? -0.684 5.161 -6.881 1.00 78.44 84 HIS A CA 1
ATOM 661 C C . HIS A 1 84 ? -0.661 4.002 -7.891 1.00 78.44 84 HIS A C 1
ATOM 663 O O . HIS A 1 84 ? -1.610 3.846 -8.647 1.00 78.44 84 HIS A O 1
ATOM 669 N N . HIS A 1 85 ? 0.376 3.155 -7.883 1.00 73.75 85 HIS A N 1
ATOM 670 C CA . HIS A 1 85 ? 0.427 1.954 -8.723 1.00 73.75 85 HIS A CA 1
ATOM 671 C C . HIS A 1 85 ? -0.489 0.824 -8.240 1.00 73.75 85 HIS A C 1
ATOM 673 O O . HIS A 1 85 ? -0.743 -0.100 -9.004 1.00 73.75 85 HIS A O 1
ATOM 679 N N . PHE A 1 86 ? -0.957 0.875 -6.988 1.00 68.12 86 PHE A N 1
ATOM 680 C CA . PHE A 1 86 ? -1.912 -0.094 -6.443 1.00 68.12 86 PHE A CA 1
ATOM 681 C C . PHE A 1 86 ? -3.363 0.266 -6.753 1.00 68.12 86 PHE A C 1
ATOM 683 O O . PHE A 1 86 ? -4.227 -0.608 -6.676 1.00 68.12 86 PHE A O 1
ATOM 690 N N . ASN A 1 87 ? -3.647 1.534 -7.071 1.00 59.25 87 ASN A N 1
ATOM 691 C CA . ASN A 1 87 ? -5.007 1.949 -7.368 1.00 59.25 87 ASN A CA 1
ATOM 692 C C . ASN A 1 87 ? -5.453 1.405 -8.729 1.00 59.25 87 ASN A C 1
ATOM 694 O O . ASN A 1 87 ? -4.730 1.398 -9.724 1.00 59.25 87 ASN A O 1
ATOM 698 N N . ARG A 1 88 ? -6.677 0.892 -8.692 1.00 46.84 88 ARG A N 1
ATOM 699 C CA . ARG A 1 88 ? -7.254 -0.164 -9.521 1.00 46.84 88 ARG A CA 1
ATOM 700 C C . ARG 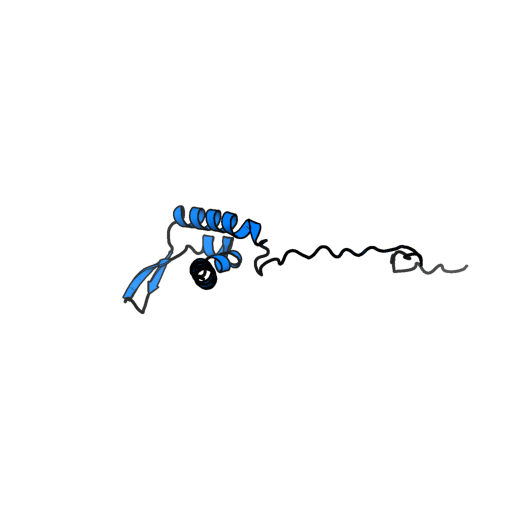A 1 88 ? -7.571 0.250 -10.961 1.00 46.84 88 ARG A C 1
ATOM 702 O O . ARG A 1 88 ? -7.891 -0.619 -11.765 1.00 46.84 88 ARG A O 1
ATOM 709 N N . ASP A 1 89 ? -7.410 1.524 -11.304 1.00 50.25 89 ASP A N 1
ATOM 710 C CA . ASP A 1 89 ? -7.707 2.041 -12.645 1.00 50.25 89 ASP A CA 1
ATOM 711 C C . ASP A 1 89 ? -6.754 1.474 -13.714 1.00 50.25 89 ASP A C 1
ATOM 713 O O . ASP A 1 89 ? -7.132 1.341 -14.872 1.00 50.25 89 ASP A O 1
ATOM 717 N N . ASN A 1 90 ? -5.553 1.023 -13.325 1.00 48.53 90 ASN A N 1
ATOM 718 C CA . ASN A 1 90 ? -4.632 0.335 -14.243 1.00 48.53 90 ASN A CA 1
ATOM 719 C C . ASN A 1 90 ? -4.934 -1.167 -14.412 1.00 48.53 90 ASN A C 1
ATOM 721 O O . ASN A 1 90 ? -4.561 -1.746 -15.423 1.00 48.53 90 ASN A O 1
ATOM 725 N N . LEU A 1 91 ? -5.622 -1.809 -13.458 1.00 48.53 91 LEU A N 1
ATOM 726 C CA . LEU A 1 91 ? -5.965 -3.239 -13.552 1.00 48.53 91 LEU A CA 1
ATOM 727 C C . LEU A 1 91 ? -7.159 -3.497 -14.482 1.00 48.53 91 LEU A C 1
ATOM 729 O O . LEU A 1 91 ? -7.309 -4.607 -14.988 1.00 48.53 91 LEU A O 1
ATOM 733 N N . ILE A 1 92 ? -8.006 -2.487 -14.700 1.00 46.38 92 ILE A N 1
ATOM 734 C CA . ILE A 1 92 ? -9.117 -2.559 -15.658 1.00 46.38 92 ILE A CA 1
ATOM 735 C C . ILE A 1 92 ? -8.557 -2.587 -17.092 1.00 46.38 92 ILE A C 1
ATOM 737 O O . ILE A 1 92 ? -8.922 -3.470 -17.863 1.00 46.38 92 ILE A O 1
ATOM 741 N N . SER A 1 93 ? -7.564 -1.738 -17.395 1.00 47.06 93 SER A N 1
ATOM 742 C CA . SER A 1 93 ? -6.915 -1.693 -18.717 1.00 47.06 93 SER A CA 1
ATOM 743 C C . SER A 1 93 ? -6.196 -2.989 -19.117 1.00 47.06 93 SER A C 1
ATOM 745 O O . SER A 1 93 ? -6.051 -3.240 -20.314 1.00 47.06 93 SER A O 1
ATOM 747 N N . ASP A 1 94 ? -5.692 -3.779 -18.166 1.00 48.94 94 ASP A N 1
ATOM 748 C CA . ASP A 1 94 ? -4.976 -5.025 -18.477 1.00 48.94 94 ASP A CA 1
ATOM 749 C C . ASP A 1 94 ? -5.933 -6.210 -18.675 1.00 48.94 94 ASP A C 1
ATOM 751 O O . ASP A 1 94 ? -5.641 -7.103 -19.469 1.00 48.94 94 ASP A O 1
ATOM 755 N N . LYS A 1 95 ? -7.105 -6.204 -18.022 1.00 49.03 95 LYS A N 1
ATOM 756 C CA . LYS A 1 95 ? -8.172 -7.177 -18.305 1.00 49.03 95 LYS A CA 1
ATOM 757 C C . LYS A 1 95 ? -8.802 -6.952 -19.677 1.00 49.03 95 LYS A C 1
ATOM 759 O O . LYS A 1 95 ? -8.955 -7.906 -20.427 1.00 49.03 95 LYS A O 1
ATOM 764 N N . GLU A 1 96 ? -9.077 -5.699 -20.037 1.00 49.72 96 GLU A N 1
ATOM 765 C CA . GLU A 1 96 ? -9.662 -5.352 -21.341 1.00 49.72 96 GLU A CA 1
ATOM 766 C C . GLU A 1 96 ? -8.744 -5.698 -22.529 1.00 49.72 96 GLU A C 1
ATOM 768 O O . GLU A 1 96 ? -9.230 -5.948 -23.625 1.00 49.72 96 GLU A O 1
ATOM 773 N N . LYS A 1 97 ? -7.420 -5.766 -22.325 1.00 49.84 97 LYS A N 1
ATOM 774 C CA . LYS A 1 97 ? -6.453 -6.204 -23.352 1.00 49.84 97 LYS A CA 1
ATOM 775 C C . LYS A 1 97 ? -6.251 -7.715 -23.433 1.00 49.84 97 LYS A C 1
ATOM 777 O O . LYS A 1 97 ? -5.705 -8.182 -24.424 1.00 49.84 97 LYS A O 1
ATOM 782 N N . ALA A 1 98 ? -6.605 -8.462 -22.391 1.00 50.97 98 ALA A N 1
ATOM 783 C CA . ALA A 1 98 ? -6.486 -9.919 -22.379 1.00 50.97 98 ALA A CA 1
ATOM 784 C C . ALA A 1 98 ? -7.720 -10.615 -22.984 1.00 50.97 98 ALA A C 1
ATOM 786 O O . ALA A 1 98 ? -7.650 -11.795 -23.316 1.00 50.97 98 ALA A O 1
ATOM 787 N N . GLU A 1 99 ? -8.834 -9.888 -23.114 1.00 51.47 99 GLU A N 1
ATOM 788 C CA . GLU A 1 99 ? -10.117 -10.373 -23.642 1.00 51.47 99 GLU A CA 1
ATOM 789 C C . GLU A 1 99 ? -10.428 -9.866 -25.071 1.00 51.47 99 GLU A C 1
ATOM 791 O O . GLU A 1 99 ? -11.504 -10.157 -25.592 1.00 51.47 99 GLU A O 1
ATOM 796 N N . ALA A 1 100 ? -9.497 -9.144 -25.713 1.00 47.84 100 ALA A N 1
ATOM 797 C CA . ALA A 1 100 ? -9.576 -8.664 -27.101 1.00 47.84 100 ALA A CA 1
ATOM 798 C C . ALA A 1 100 ? -8.535 -9.358 -27.992 1.00 47.84 100 ALA A C 1
ATOM 800 O O . ALA A 1 100 ? -8.877 -9.670 -29.155 1.00 47.84 100 ALA A O 1
#

Radius of gyration: 25.66 Å; chains: 1; bounding box: 69×59×50 Å

Organism: NCBI:txid1697135

Secondary structure (DSSP, 8-state):
---------------TT--------------TTS--GGGHHHHHHHHHHHHHTSPPEEEEETTTTEEEEE--HHHHHHHTTGGGGTSTHHHHHHHHHH--

pLDDT: mean 71.06, std 18.14, range [43.16, 95.12]